Protein AF-A0A939NGL8-F1 (afdb_monomer)

Foldseek 3Di:
DPVVVVVVVVVVVVCCVVVPDPPDDAFDDPDPVVRVVVQVVVCVVVVHPDDDDPDDDDDPPDD

Solvent-accessible surface area (backbone atoms only — not comparable to full-atom values): 4217 Å² total; per-residue (Å²): 132,62,67,68,60,53,51,55,52,48,51,53,49,50,48,51,70,68,59,68,59,84,78,82,78,85,62,85,56,97,42,69,68,60,20,50,54,48,43,54,52,51,32,53,73,70,68,43,97,71,82,78,89,87,77,85,83,85,76,76,90,81,127

Sequence (63 aa):
MNMLKTLMAASVLSFVAFGASAATVTATGDTLASTEAKIAAKAKAAGADSYTITSARMGILSQ

pLDDT: mean 72.73, std 9.92, range [37.66, 85.44]

Radius of gyration: 18.53 Å; Cα contacts (8 Å, |Δi|>4): 21; chains: 1; bounding box: 54×14×46 Å

InterPro domains:
  IPR010854 YdgH/BhsA/McbA-like domain [PF07338] (24-57)
  IPR025543 Dodecin-like [G3DSA:3.30.1660.10] (17-61)
  IPR036275 YdgH-like superfamily [SSF159871] (3-58)

Secondary structure (DSSP, 8-state):
--HHHHHHHHHHHHHHHHH----------SSHHHHHHHHHHHHHHTT-S--------------

Structure (mmCIF, N/CA/C/O backbone):
data_AF-A0A939NGL8-F1
#
_entry.id   AF-A0A939NGL8-F1
#
loop_
_atom_site.group_PDB
_atom_site.id
_atom_site.type_symbol
_atom_site.label_atom_id
_atom_site.label_alt_id
_atom_site.label_comp_id
_atom_site.label_asym_id
_atom_site.label_entity_id
_atom_site.label_seq_id
_atom_site.pdbx_PDB_ins_code
_atom_site.Cartn_x
_atom_site.Cartn_y
_atom_site.Cartn_z
_atom_site.occupancy
_atom_site.B_iso_or_equiv
_atom_site.auth_seq_id
_atom_site.auth_comp_id
_atom_site.auth_asym_id
_atom_site.auth_atom_id
_atom_site.pdbx_PDB_model_num
ATOM 1 N N . MET A 1 1 ? -21.107 0.253 30.960 1.00 56.38 1 MET A N 1
ATOM 2 C CA . MET A 1 1 ? -19.876 -0.065 30.203 1.00 56.38 1 MET A CA 1
ATOM 3 C C . MET A 1 1 ? -19.148 -1.167 30.962 1.00 56.38 1 MET A C 1
ATOM 5 O O . MET A 1 1 ? -18.661 -0.895 32.050 1.00 56.38 1 MET A O 1
ATOM 9 N N . ASN A 1 2 ? -19.160 -2.416 30.489 1.00 79.25 2 ASN A N 1
ATOM 10 C CA . ASN A 1 2 ? -18.484 -3.503 31.209 1.00 79.25 2 ASN A CA 1
ATOM 11 C C . ASN A 1 2 ? -16.968 -3.278 31.164 1.00 79.25 2 ASN A C 1
ATOM 13 O O . ASN A 1 2 ? -16.422 -3.081 30.081 1.00 79.25 2 ASN A O 1
ATOM 17 N N . MET A 1 3 ? -16.297 -3.358 32.314 1.00 79.62 3 MET A N 1
ATOM 18 C CA . MET A 1 3 ? -14.848 -3.142 32.459 1.00 79.62 3 MET A CA 1
ATOM 19 C C . MET A 1 3 ? -14.013 -4.013 31.505 1.00 79.62 3 MET A C 1
ATOM 21 O O . MET A 1 3 ? -13.006 -3.560 30.968 1.00 79.62 3 MET A O 1
ATOM 25 N N . LEU A 1 4 ? -14.494 -5.223 31.201 1.00 83.62 4 LEU A N 1
ATOM 26 C CA . LEU A 1 4 ? -13.886 -6.118 30.215 1.00 83.62 4 LEU A CA 1
ATOM 27 C C . LEU A 1 4 ? -13.847 -5.511 28.801 1.00 83.62 4 LEU A C 1
ATOM 29 O O . LEU A 1 4 ? -12.842 -5.628 28.110 1.00 83.62 4 LEU A O 1
ATOM 33 N N . LYS A 1 5 ? -14.910 -4.814 28.375 1.00 78.12 5 LYS A N 1
ATOM 34 C CA . LYS A 1 5 ? -14.957 -4.143 27.062 1.00 78.12 5 LYS A CA 1
ATOM 35 C C . LYS A 1 5 ? -13.976 -2.974 27.007 1.00 78.12 5 LYS A C 1
ATOM 37 O O . LYS A 1 5 ? -13.351 -2.767 25.974 1.00 78.12 5 LYS A O 1
ATOM 42 N N . THR A 1 6 ? -13.805 -2.256 28.117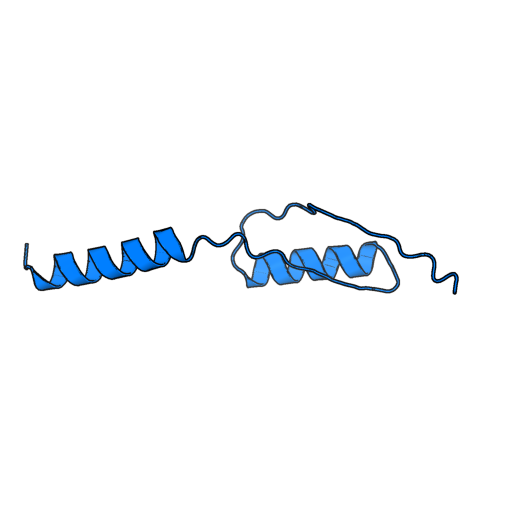 1.00 81.12 6 THR A N 1
ATOM 43 C CA . THR A 1 6 ? -12.824 -1.168 28.226 1.00 81.12 6 THR A CA 1
ATOM 44 C C . THR A 1 6 ? -11.394 -1.691 28.126 1.00 81.12 6 THR A C 1
ATOM 46 O O . THR A 1 6 ? -10.590 -1.108 27.409 1.00 81.12 6 THR A O 1
ATOM 49 N N . LEU A 1 7 ? -11.080 -2.813 28.782 1.00 85.44 7 LEU A N 1
ATOM 50 C CA . LEU A 1 7 ? -9.743 -3.407 28.734 1.00 85.44 7 LEU A CA 1
ATOM 51 C C . LEU A 1 7 ? -9.393 -3.943 27.337 1.00 85.44 7 LEU A C 1
ATOM 53 O O . LEU A 1 7 ? -8.280 -3.733 26.868 1.00 85.44 7 LEU A O 1
ATOM 57 N N . MET A 1 8 ? -10.350 -4.580 26.657 1.00 84.31 8 MET A N 1
ATOM 58 C CA . MET A 1 8 ? -10.169 -5.065 25.282 1.00 84.31 8 MET A CA 1
ATOM 59 C C . MET A 1 8 ? -10.011 -3.915 24.281 1.00 84.31 8 MET A C 1
ATOM 61 O O . MET A 1 8 ? -9.201 -3.991 23.364 1.00 84.31 8 MET A O 1
ATOM 65 N N . ALA A 1 9 ? -10.760 -2.825 24.461 1.00 82.56 9 ALA A N 1
ATOM 66 C CA . ALA A 1 9 ? -10.586 -1.630 23.642 1.00 82.56 9 ALA A CA 1
ATOM 67 C C . ALA A 1 9 ? -9.222 -0.964 23.893 1.00 82.56 9 ALA A C 1
ATOM 69 O O . ALA A 1 9 ? -8.556 -0.550 22.947 1.00 82.56 9 ALA A O 1
ATOM 70 N N . ALA A 1 10 ? -8.784 -0.900 25.155 1.00 83.19 10 ALA A N 1
ATOM 71 C CA . ALA A 1 10 ? -7.494 -0.333 25.529 1.00 83.19 10 ALA A CA 1
ATOM 72 C C . ALA A 1 10 ? -6.321 -1.151 24.976 1.00 83.19 10 ALA A C 1
ATOM 74 O O . ALA A 1 10 ? -5.391 -0.563 24.436 1.00 83.19 10 ALA A O 1
ATOM 75 N N . SER A 1 11 ? -6.374 -2.486 25.040 1.00 80.31 11 SER A N 1
ATOM 76 C CA . SER A 1 11 ? -5.307 -3.334 24.502 1.00 80.31 11 SER A CA 1
ATOM 77 C C . SER A 1 11 ? -5.169 -3.170 22.990 1.00 80.31 11 SER A C 1
ATOM 79 O O . SER A 1 11 ? -4.062 -2.939 22.511 1.00 80.31 11 SER A O 1
ATOM 81 N N . VAL A 1 12 ? -6.277 -3.190 22.243 1.00 80.81 12 VAL A N 1
ATOM 82 C CA . VAL A 1 12 ? -6.271 -2.933 20.793 1.00 80.81 12 VAL A CA 1
ATOM 83 C C . VAL A 1 12 ? -5.708 -1.546 20.482 1.00 80.81 12 VAL A C 1
ATOM 85 O O . VAL A 1 12 ? -4.851 -1.420 19.610 1.00 80.81 12 VAL A O 1
ATOM 88 N N . LEU A 1 13 ? -6.121 -0.513 21.223 1.00 81.25 13 LEU A N 1
ATOM 89 C CA . LEU A 1 13 ? -5.608 0.844 21.0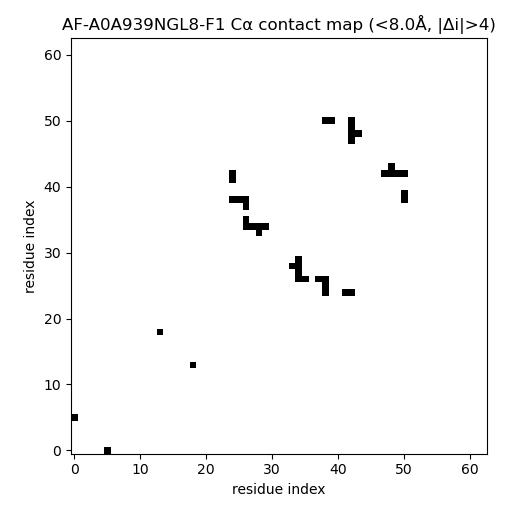40 1.00 81.25 13 LEU A CA 1
ATOM 90 C C . LEU A 1 13 ? -4.102 0.937 21.332 1.00 81.25 13 LEU A C 1
ATOM 92 O O . LEU A 1 13 ? -3.384 1.597 20.588 1.00 81.25 13 LEU A O 1
ATOM 96 N N . SER A 1 14 ? -3.605 0.248 22.364 1.00 74.94 14 SER A N 1
ATOM 97 C CA . SER A 1 14 ? -2.173 0.171 22.677 1.00 74.94 14 SER A CA 1
ATOM 98 C C . SER A 1 14 ? -1.380 -0.570 21.597 1.00 74.94 14 SER A C 1
ATOM 100 O O . SER A 1 14 ? -0.297 -0.121 21.227 1.00 74.94 14 SER A O 1
ATOM 102 N N . PHE A 1 15 ? -1.922 -1.660 21.046 1.00 74.31 15 PHE A N 1
ATOM 103 C CA . PHE A 1 15 ? -1.307 -2.379 19.928 1.00 74.31 15 PHE A CA 1
ATOM 104 C C . PHE A 1 15 ? -1.269 -1.540 18.653 1.00 74.31 15 PHE A C 1
ATOM 106 O O . PHE A 1 15 ? -0.276 -1.588 17.941 1.00 74.31 15 PHE A O 1
ATOM 113 N N . VAL A 1 16 ? -2.299 -0.744 18.370 1.00 76.50 16 VAL A N 1
ATOM 114 C CA . VAL A 1 16 ? -2.295 0.178 17.226 1.00 76.50 16 VAL A CA 1
ATOM 115 C C . VAL A 1 16 ? -1.323 1.338 17.461 1.00 76.50 16 VAL A C 1
ATOM 117 O O . VAL A 1 16 ? -0.541 1.661 16.574 1.00 76.50 16 VAL A O 1
ATOM 120 N N . ALA A 1 17 ? -1.312 1.928 18.661 1.00 73.44 17 ALA A N 1
ATOM 121 C CA . ALA A 1 17 ? -0.437 3.050 18.998 1.00 73.44 17 ALA A CA 1
ATOM 122 C C . ALA A 1 17 ? 1.056 2.677 18.967 1.00 73.44 17 ALA A C 1
ATOM 124 O O . ALA A 1 17 ? 1.874 3.482 18.533 1.00 73.44 17 ALA A O 1
ATOM 125 N N . PHE A 1 18 ? 1.414 1.463 19.399 1.00 66.75 18 PHE A N 1
ATOM 126 C CA . PHE A 1 18 ? 2.799 0.977 19.378 1.00 66.75 18 PHE A CA 1
ATOM 127 C C . PHE A 1 18 ? 3.150 0.215 18.088 1.00 66.75 18 PHE A C 1
ATOM 129 O O . PHE A 1 18 ? 4.305 0.172 17.674 1.00 66.75 18 PHE A O 1
ATOM 136 N N . GLY A 1 19 ? 2.150 -0.382 17.437 1.00 60.41 19 GLY A N 1
ATOM 137 C CA . GLY A 1 19 ? 2.274 -1.126 16.183 1.00 60.41 19 GLY A CA 1
ATOM 138 C C . GLY A 1 19 ? 2.243 -0.253 14.933 1.00 60.41 19 GLY A C 1
ATOM 139 O O . GLY A 1 19 ? 2.584 -0.749 13.859 1.00 60.41 19 GLY A O 1
ATOM 140 N N . ALA A 1 20 ? 1.937 1.045 15.062 1.00 60.28 20 ALA A N 1
ATOM 141 C CA . ALA A 1 20 ? 2.184 2.081 14.056 1.00 60.28 20 ALA A CA 1
ATOM 142 C C . ALA A 1 20 ? 3.695 2.327 13.853 1.00 60.28 20 ALA A C 1
ATOM 144 O O . ALA A 1 20 ? 4.197 3.446 13.852 1.00 60.28 20 ALA A O 1
ATOM 145 N N . SER A 1 21 ? 4.445 1.244 13.696 1.00 60.19 21 SER A N 1
ATOM 146 C CA . SER A 1 21 ? 5.772 1.241 13.120 1.00 60.19 21 SER A CA 1
ATOM 147 C C . SER A 1 21 ? 5.626 1.536 11.629 1.00 60.19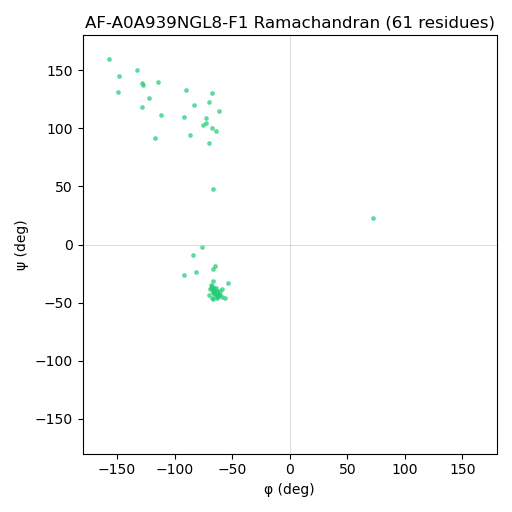 21 SER A C 1
ATOM 149 O O . SER A 1 21 ? 4.905 0.841 10.912 1.00 60.19 21 SER A O 1
ATOM 151 N N . ALA A 1 22 ? 6.283 2.591 11.152 1.00 60.56 22 ALA A N 1
ATOM 152 C CA . ALA A 1 22 ? 6.428 2.822 9.724 1.00 60.56 22 ALA A CA 1
ATOM 153 C C . ALA A 1 22 ? 7.253 1.659 9.152 1.00 60.56 22 ALA A C 1
ATOM 155 O O . ALA A 1 22 ? 8.474 1.619 9.301 1.00 60.56 22 ALA A O 1
ATOM 156 N N . ALA A 1 23 ? 6.576 0.664 8.577 1.00 59.03 23 ALA A N 1
ATOM 157 C CA . ALA A 1 23 ? 7.228 -0.500 8.002 1.00 59.03 23 ALA A CA 1
ATOM 158 C C . ALA A 1 23 ? 8.017 -0.062 6.762 1.00 59.03 23 ALA A C 1
ATOM 160 O O . ALA A 1 23 ? 7.457 0.148 5.686 1.00 59.03 23 ALA A O 1
ATOM 161 N N . THR A 1 24 ? 9.329 0.105 6.913 1.00 65.62 24 THR A N 1
ATOM 162 C CA . THR A 1 24 ? 10.201 0.464 5.796 1.00 65.62 24 THR A CA 1
ATOM 163 C C . THR A 1 24 ? 10.355 -0.745 4.885 1.00 65.62 24 THR A C 1
ATOM 165 O O . THR A 1 24 ? 10.991 -1.743 5.231 1.00 65.62 24 THR A O 1
ATOM 168 N N . VAL A 1 25 ? 9.752 -0.670 3.704 1.00 69.00 25 VAL A N 1
ATOM 169 C CA . VAL A 1 25 ? 9.804 -1.745 2.722 1.00 69.00 25 VAL A CA 1
ATOM 170 C C . VAL A 1 25 ? 10.981 -1.532 1.775 1.00 69.00 25 VAL A C 1
AT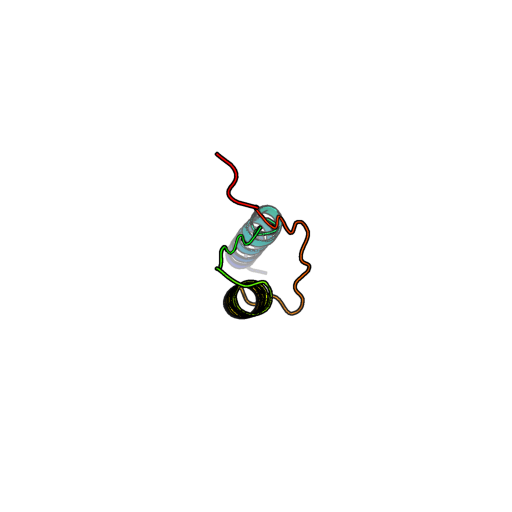OM 172 O O . VAL A 1 25 ? 10.936 -0.671 0.902 1.00 69.00 25 VAL A O 1
ATOM 175 N N . THR A 1 26 ? 12.004 -2.379 1.886 1.00 70.56 26 THR A N 1
ATOM 176 C CA . THR A 1 26 ? 13.103 -2.425 0.911 1.00 70.56 26 THR A CA 1
ATOM 177 C C . THR A 1 26 ? 12.777 -3.418 -0.208 1.00 70.56 26 THR A C 1
ATOM 179 O O . THR A 1 26 ? 12.349 -4.55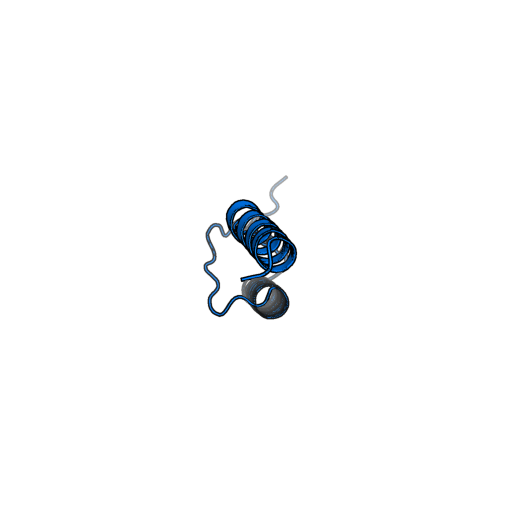9 0.032 1.00 70.56 26 THR A O 1
ATOM 182 N N . ALA A 1 27 ? 12.976 -2.993 -1.455 1.00 70.69 27 ALA A N 1
ATOM 183 C CA . ALA A 1 27 ? 12.947 -3.856 -2.625 1.00 70.69 27 ALA A CA 1
ATOM 184 C C . ALA A 1 27 ? 14.230 -3.656 -3.435 1.00 70.69 27 ALA A C 1
ATOM 186 O O . ALA A 1 27 ? 14.672 -2.529 -3.635 1.00 70.69 27 ALA A O 1
ATOM 187 N N . THR A 1 28 ? 14.793 -4.764 -3.905 1.00 73.88 28 THR A N 1
ATOM 188 C CA . THR A 1 28 ? 15.896 -4.782 -4.868 1.00 73.88 28 THR A CA 1
ATOM 189 C C . THR A 1 28 ? 15.382 -5.413 -6.156 1.00 73.88 28 THR A C 1
ATOM 191 O O . THR A 1 28 ? 14.612 -6.390 -6.120 1.00 73.88 28 THR A O 1
ATOM 194 N N . GLY A 1 29 ? 15.787 -4.847 -7.283 1.00 71.00 29 GLY A N 1
ATOM 195 C CA . GLY A 1 29 ? 15.521 -5.361 -8.617 1.00 71.00 29 GLY A CA 1
ATOM 196 C C . GLY A 1 29 ? 16.555 -4.831 -9.603 1.00 71.00 29 GLY A C 1
ATOM 197 O O . GLY A 1 29 ? 17.196 -3.814 -9.348 1.00 71.00 29 GLY A O 1
ATOM 198 N N . ASP A 1 30 ? 16.699 -5.527 -10.725 1.00 73.88 30 ASP A N 1
ATOM 199 C CA . ASP A 1 30 ? 17.641 -5.186 -11.798 1.00 73.88 30 ASP A CA 1
ATOM 200 C C . ASP A 1 30 ? 17.288 -3.875 -12.514 1.00 73.88 30 ASP A C 1
ATOM 202 O O . ASP A 1 30 ? 18.138 -3.243 -13.135 1.00 73.88 30 ASP A O 1
ATOM 206 N N . THR A 1 31 ? 16.026 -3.444 -12.419 1.00 75.62 31 THR A N 1
ATOM 207 C CA . THR A 1 31 ? 15.536 -2.194 -13.004 1.00 75.62 31 THR A CA 1
ATOM 208 C C . THR A 1 31 ? 14.710 -1.397 -11.997 1.00 75.62 31 THR A C 1
ATOM 210 O O . THR A 1 31 ? 14.038 -1.955 -11.119 1.00 75.62 31 THR A O 1
ATOM 213 N N . LEU A 1 32 ? 14.726 -0.067 -12.142 1.00 74.19 32 LEU A N 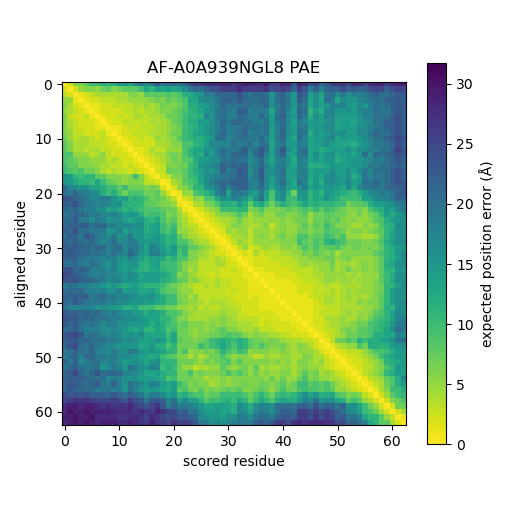1
ATOM 214 C CA . LEU A 1 32 ? 13.921 0.848 -11.325 1.00 74.19 32 LEU A CA 1
ATOM 215 C C . LEU A 1 32 ? 12.428 0.507 -11.391 1.00 74.19 32 LEU A C 1
ATOM 217 O O . LEU A 1 32 ? 11.788 0.390 -10.352 1.00 74.19 32 LEU A O 1
ATOM 221 N N . ALA A 1 33 ? 11.899 0.265 -12.594 1.00 78.62 33 ALA A N 1
ATOM 222 C CA . ALA A 1 33 ? 10.484 -0.039 -12.802 1.00 78.62 33 ALA A CA 1
ATOM 223 C C . ALA A 1 33 ? 10.041 -1.321 -12.074 1.00 78.62 33 ALA A C 1
ATOM 225 O O . ALA A 1 33 ? 8.993 -1.348 -11.432 1.00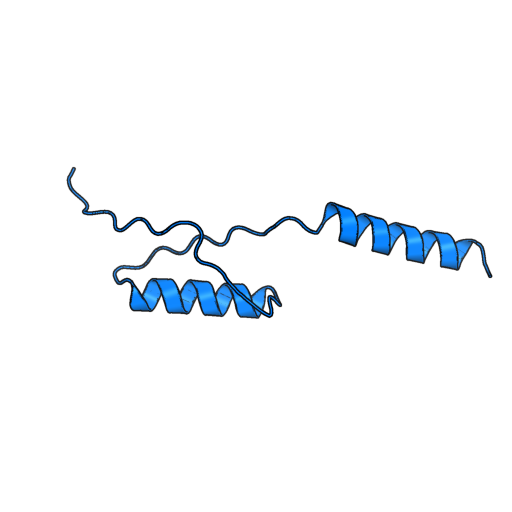 78.62 33 ALA A O 1
ATOM 226 N N . SER A 1 34 ? 10.861 -2.378 -12.116 1.00 78.19 34 SER A N 1
ATOM 227 C CA . SER A 1 34 ? 10.566 -3.632 -11.409 1.00 78.19 34 SER A CA 1
ATOM 228 C C . SER A 1 34 ? 10.637 -3.451 -9.888 1.00 78.19 34 SER A C 1
ATOM 230 O O . SER A 1 34 ? 9.840 -4.011 -9.135 1.00 78.19 34 SER A O 1
ATOM 232 N N . THR A 1 35 ? 11.557 -2.607 -9.422 1.00 80.12 35 THR A N 1
ATOM 233 C CA . THR A 1 35 ? 11.691 -2.271 -8.002 1.00 80.12 35 THR A CA 1
ATOM 234 C C . THR A 1 35 ? 10.491 -1.468 -7.503 1.00 80.12 35 THR A C 1
ATOM 236 O O . THR A 1 35 ? 9.914 -1.813 -6.474 1.00 80.12 35 THR A O 1
ATOM 239 N N . GLU A 1 36 ? 10.064 -0.454 -8.253 1.00 76.88 36 GLU A N 1
ATOM 240 C CA . GLU A 1 36 ? 8.906 0.377 -7.927 1.00 76.88 36 GLU A CA 1
ATOM 241 C C . GLU A 1 36 ? 7.612 -0.445 -7.899 1.00 76.88 36 GLU A C 1
ATOM 243 O O . GLU A 1 36 ? 6.863 -0.377 -6.925 1.00 76.88 36 GLU A O 1
ATOM 248 N N . ALA A 1 37 ? 7.409 -1.328 -8.884 1.00 82.75 37 ALA A N 1
ATOM 249 C CA . ALA A 1 37 ? 6.284 -2.260 -8.892 1.00 82.75 37 ALA A CA 1
ATOM 250 C C . ALA A 1 37 ? 6.271 -3.173 -7.650 1.00 82.75 37 ALA A C 1
ATOM 252 O O . ALA A 1 37 ? 5.213 -3.429 -7.072 1.00 82.75 37 ALA A O 1
ATOM 253 N N . LYS A 1 38 ? 7.443 -3.633 -7.187 1.00 82.50 38 LYS A N 1
ATOM 254 C CA . LYS A 1 38 ? 7.569 -4.448 -5.965 1.00 82.50 38 LYS A CA 1
ATOM 255 C C . LYS A 1 38 ? 7.279 -3.646 -4.698 1.00 82.50 38 LYS A C 1
ATOM 257 O O . LYS A 1 38 ? 6.667 -4.193 -3.781 1.00 82.50 38 LYS A O 1
ATOM 262 N N . ILE A 1 39 ? 7.694 -2.380 -4.629 1.00 82.75 39 ILE A N 1
ATOM 263 C CA . ILE A 1 39 ? 7.377 -1.492 -3.500 1.00 82.75 39 ILE A CA 1
ATOM 264 C C . ILE A 1 39 ? 5.873 -1.215 -3.466 1.00 82.75 39 ILE A C 1
ATOM 266 O O . ILE A 1 39 ? 5.259 -1.402 -2.420 1.00 82.75 39 ILE A O 1
ATOM 270 N N . ALA A 1 40 ? 5.264 -0.877 -4.605 1.00 82.12 40 ALA A N 1
ATOM 271 C CA . ALA A 1 40 ? 3.826 -0.643 -4.714 1.00 82.12 40 ALA A CA 1
ATOM 272 C C . ALA A 1 40 ? 3.008 -1.891 -4.331 1.00 82.12 40 ALA A C 1
ATOM 274 O O . ALA A 1 40 ? 2.051 -1.800 -3.563 1.00 82.12 40 ALA A O 1
ATOM 275 N N . ALA A 1 41 ? 3.414 -3.079 -4.796 1.00 82.88 41 ALA A N 1
ATOM 276 C CA . ALA A 1 41 ? 2.761 -4.336 -4.435 1.00 82.88 41 ALA A CA 1
ATOM 277 C C . ALA A 1 41 ? 2.865 -4.637 -2.932 1.00 82.88 41 ALA A C 1
ATOM 279 O O . ALA A 1 41 ? 1.874 -5.017 -2.309 1.00 82.88 41 ALA A O 1
ATOM 280 N N . LYS A 1 42 ? 4.046 -4.438 -2.330 1.00 80.31 42 LYS A N 1
ATOM 281 C CA . LYS A 1 42 ? 4.248 -4.636 -0.889 1.00 80.31 42 LYS A CA 1
ATOM 282 C C . LYS A 1 42 ? 3.499 -3.599 -0.048 1.00 80.31 42 LYS A C 1
ATOM 284 O O . LYS A 1 42 ? 2.948 -3.967 0.981 1.00 80.31 42 LYS A O 1
ATOM 289 N N . ALA A 1 43 ? 3.434 -2.344 -0.489 1.00 80.44 43 ALA A N 1
ATOM 290 C CA . ALA A 1 43 ? 2.653 -1.307 0.178 1.00 80.44 43 ALA A CA 1
ATOM 291 C C . ALA A 1 43 ? 1.155 -1.633 0.160 1.00 80.44 43 ALA A C 1
ATOM 293 O O . ALA A 1 43 ? 0.496 -1.587 1.196 1.00 80.44 43 ALA A O 1
ATOM 294 N N . LYS A 1 44 ? 0.638 -2.070 -0.994 1.00 79.62 44 LYS A N 1
ATOM 295 C CA . LYS A 1 44 ? -0.751 -2.513 -1.128 1.00 79.62 44 LYS A CA 1
ATOM 296 C C . LYS A 1 44 ? -1.049 -3.744 -0.265 1.00 79.62 44 LYS A C 1
ATOM 298 O O . LYS A 1 44 ? -2.095 -3.800 0.370 1.00 79.62 44 LYS A O 1
ATOM 303 N N . ALA A 1 45 ? -0.128 -4.707 -0.201 1.00 76.25 45 ALA A N 1
ATOM 304 C CA . ALA A 1 45 ? -0.255 -5.885 0.661 1.00 76.25 45 ALA A CA 1
ATOM 305 C C . ALA A 1 45 ? -0.203 -5.539 2.159 1.00 76.25 45 ALA A C 1
ATOM 307 O O . ALA A 1 45 ? -0.862 -6.193 2.960 1.00 76.25 45 ALA A O 1
ATOM 308 N N . ALA A 1 46 ? 0.545 -4.497 2.532 1.00 74.44 46 ALA A N 1
ATOM 309 C CA . ALA A 1 46 ? 0.586 -3.965 3.891 1.00 74.44 46 ALA A CA 1
ATOM 310 C C . ALA A 1 46 ? -0.657 -3.128 4.257 1.00 74.44 46 ALA A C 1
ATOM 312 O O . ALA A 1 46 ? -0.752 -2.657 5.387 1.00 74.44 46 ALA A O 1
ATOM 313 N N . GLY A 1 47 ? -1.601 -2.939 3.327 1.00 72.81 47 GLY A 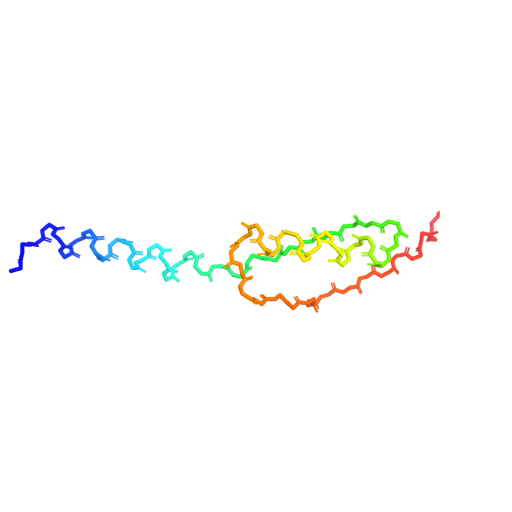N 1
ATOM 314 C CA . GLY A 1 47 ? -2.802 -2.133 3.551 1.00 72.81 47 GLY A CA 1
ATOM 315 C C . GLY A 1 47 ? -2.530 -0.630 3.606 1.00 72.81 47 GLY A C 1
ATOM 316 O O . GLY A 1 47 ? -3.310 0.101 4.204 1.00 72.81 47 GLY A O 1
ATOM 317 N N . ALA A 1 48 ? -1.425 -0.162 3.019 1.00 75.94 48 ALA A N 1
ATOM 318 C CA . ALA A 1 48 ? -1.112 1.258 2.965 1.00 75.94 48 ALA A CA 1
ATOM 319 C C . ALA A 1 48 ? -1.854 1.927 1.796 1.00 75.94 48 ALA A C 1
ATOM 321 O O . ALA A 1 48 ? -1.622 1.591 0.633 1.00 75.94 48 ALA A O 1
ATOM 322 N N . ASP A 1 49 ? -2.701 2.913 2.099 1.00 71.69 49 ASP A N 1
ATOM 323 C CA . ASP A 1 49 ? -3.367 3.771 1.104 1.00 71.69 49 ASP A CA 1
ATOM 324 C C . ASP A 1 49 ? -2.386 4.651 0.313 1.00 71.69 49 ASP A C 1
ATOM 326 O O . ASP A 1 49 ? -2.708 5.180 -0.750 1.00 71.69 49 ASP A O 1
ATOM 330 N N . SER A 1 50 ? -1.171 4.839 0.825 1.00 68.94 50 SER A N 1
ATOM 331 C CA . SER A 1 50 ? -0.119 5.614 0.174 1.00 68.94 50 SER A CA 1
ATOM 332 C C . SER A 1 50 ? 1.253 5.056 0.519 1.00 68.94 50 SER A C 1
ATOM 334 O O . SER A 1 50 ? 1.492 4.586 1.630 1.00 68.94 50 SER A O 1
ATOM 336 N N . TYR A 1 51 ? 2.168 5.123 -0.442 1.00 69.00 51 TYR A N 1
ATOM 337 C CA . TYR A 1 51 ? 3.553 4.709 -0.272 1.00 69.00 51 TYR A CA 1
ATOM 338 C C . TYR A 1 51 ? 4.485 5.827 -0.718 1.00 69.00 51 TYR A C 1
ATOM 340 O O . TYR A 1 51 ? 4.265 6.464 -1.745 1.00 69.00 51 TYR A O 1
ATOM 348 N N . THR A 1 52 ? 5.548 6.034 0.051 1.00 77.00 52 THR A N 1
ATOM 349 C CA . THR A 1 52 ? 6.599 7.001 -0.266 1.00 77.00 52 THR A CA 1
ATOM 350 C C . THR A 1 52 ? 7.919 6.263 -0.324 1.00 77.00 52 THR A C 1
ATOM 352 O O . THR A 1 52 ? 8.304 5.577 0.623 1.00 77.00 52 THR A O 1
ATOM 355 N N . ILE A 1 53 ? 8.630 6.416 -1.436 1.00 77.94 53 ILE A N 1
ATOM 356 C CA . ILE A 1 53 ? 10.003 5.937 -1.557 1.00 77.94 53 ILE A CA 1
ATOM 357 C C . ILE A 1 53 ? 10.881 6.913 -0.771 1.00 77.94 53 ILE A C 1
ATOM 359 O O . ILE A 1 53 ? 11.146 8.022 -1.220 1.00 77.94 53 ILE A O 1
ATOM 363 N N . THR A 1 54 ? 11.299 6.521 0.430 1.00 78.31 54 THR A N 1
ATOM 364 C CA . THR A 1 54 ? 12.158 7.346 1.296 1.00 78.31 54 THR A CA 1
ATOM 365 C C . THR A 1 54 ? 13.635 7.263 0.924 1.00 78.31 54 THR A C 1
ATOM 367 O O . THR A 1 54 ? 14.382 8.194 1.203 1.00 78.31 54 THR A O 1
ATOM 370 N N . SER A 1 55 ? 14.044 6.179 0.261 1.00 69.12 55 SER A N 1
ATOM 371 C CA . SER A 1 55 ? 15.410 5.961 -0.213 1.00 69.12 55 SER A CA 1
ATOM 372 C C . SER A 1 55 ? 15.396 5.112 -1.481 1.00 69.12 55 SER A C 1
ATOM 374 O O . SER A 1 55 ? 14.786 4.045 -1.507 1.00 69.12 55 SER A O 1
ATOM 376 N N . ALA A 1 56 ? 16.122 5.542 -2.510 1.00 72.50 56 ALA A N 1
ATOM 377 C CA . ALA A 1 56 ? 16.401 4.744 -3.698 1.00 72.50 56 ALA A CA 1
ATOM 378 C C . ALA A 1 56 ? 17.912 4.758 -3.941 1.00 72.50 56 ALA A C 1
ATOM 380 O O . ALA A 1 56 ? 18.504 5.815 -4.149 1.00 72.50 56 ALA A O 1
ATOM 381 N N . ARG A 1 57 ? 18.551 3.586 -3.890 1.00 71.56 57 ARG A N 1
ATOM 382 C CA . ARG A 1 57 ? 19.972 3.440 -4.218 1.00 71.56 57 ARG A CA 1
ATOM 383 C C . ARG A 1 57 ? 20.096 2.632 -5.498 1.00 71.56 57 ARG A C 1
ATOM 385 O O . ARG A 1 57 ? 19.825 1.437 -5.501 1.00 71.56 57 ARG A O 1
ATOM 392 N N . MET A 1 58 ? 20.537 3.285 -6.568 1.00 66.12 58 MET A N 1
ATOM 393 C CA . MET A 1 58 ? 20.927 2.607 -7.798 1.00 66.12 58 MET A CA 1
ATOM 394 C C . MET A 1 58 ? 22.393 2.202 -7.644 1.00 66.12 58 MET A C 1
ATOM 396 O O . MET A 1 58 ? 23.298 3.018 -7.799 1.00 66.12 58 MET A O 1
ATOM 400 N N . GLY A 1 59 ? 22.630 0.973 -7.191 1.00 58.06 59 GLY A N 1
ATOM 401 C CA . GLY A 1 59 ? 23.985 0.452 -7.072 1.00 58.06 59 GLY A CA 1
ATOM 402 C C . GLY A 1 59 ? 24.536 0.143 -8.457 1.00 58.06 59 GLY A C 1
ATOM 403 O O . GLY A 1 59 ? 24.176 -0.877 -9.032 1.00 58.06 59 GLY A O 1
ATOM 404 N N . ILE A 1 60 ? 25.429 0.987 -8.976 1.00 50.09 60 ILE A N 1
ATOM 405 C CA . ILE A 1 60 ? 26.457 0.494 -9.894 1.00 50.09 60 ILE A CA 1
ATOM 406 C C . ILE A 1 60 ? 27.285 -0.527 -9.113 1.00 50.09 60 ILE A C 1
ATOM 408 O O . ILE A 1 60 ? 27.914 -0.201 -8.104 1.00 50.09 60 ILE A O 1
ATOM 412 N N . LEU A 1 61 ? 27.224 -1.785 -9.537 1.00 54.16 61 LEU A N 1
ATOM 413 C CA . LEU A 1 61 ? 28.140 -2.814 -9.077 1.00 54.16 61 LEU A CA 1
ATOM 414 C C . LEU A 1 61 ? 29.518 -2.489 -9.673 1.00 54.16 61 LEU A C 1
ATOM 416 O O . LEU A 1 61 ? 29.848 -2.923 -10.769 1.00 54.16 61 LEU A O 1
ATOM 420 N N . SER A 1 62 ? 30.292 -1.660 -8.981 1.00 46.25 62 SER A N 1
ATOM 421 C CA . SER A 1 62 ? 31.732 -1.523 -9.195 1.0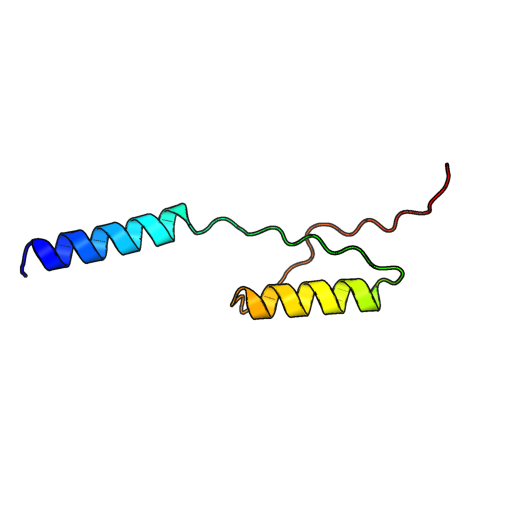0 46.25 62 SER A CA 1
ATOM 422 C C . SER A 1 62 ? 32.438 -1.953 -7.917 1.00 46.25 62 SER A C 1
ATOM 424 O O . SER A 1 62 ? 32.602 -1.158 -6.991 1.00 46.25 62 SER A O 1
ATOM 426 N N . GLN A 1 63 ? 32.770 -3.241 -7.884 1.00 37.66 63 GLN A N 1
ATOM 427 C CA . GLN A 1 63 ? 33.819 -3.887 -7.097 1.00 37.66 63 GLN A CA 1
ATOM 428 C C . GLN A 1 63 ? 34.405 -4.975 -7.992 1.00 37.66 63 GLN A C 1
ATOM 430 O O . GLN A 1 63 ? 33.590 -5.737 -8.560 1.00 37.66 63 GLN A O 1
#

Organism: Providencia rettgeri (NCBI:txid587)

Mean predicted aligned error: 11.66 Å